Protein AF-A0A7C4WVV9-F1 (afdb_monomer_lite)

pLDDT: mean 89.97, std 10.68, range [39.0, 98.19]

Radius of gyration: 19.04 Å; chains: 1; bounding box: 39×31×71 Å

Secondary structure (DSSP, 8-state):
-PPPPP---PPEEEEEE-HHHHHHHHHS-B-TT--HHHHHHHHTTS-SSSPEEEEEE-TTT----HHHHHHS-SEEEEETTSS-EEE-TTHHHHHHHH-HHHHHTTT-HHHHHHTHHHHHHHHHHT----HHHHHHHHHHHHHTTEEEEEESS---TT--

Structure (mmCIF, N/CA/C/O backbone):
data_AF-A0A7C4WVV9-F1
#
_entry.id   AF-A0A7C4WVV9-F1
#
loop_
_atom_site.group_PDB
_atom_site.id
_atom_site.type_symbol
_atom_site.label_atom_id
_atom_site.label_alt_id
_atom_site.label_comp_id
_atom_site.label_asym_id
_atom_site.label_entity_id
_atom_site.label_seq_id
_atom_site.pdbx_PDB_ins_code
_atom_site.Cartn_x
_atom_site.Cartn_y
_atom_site.Cartn_z
_atom_site.occupancy
_atom_site.B_iso_or_equiv
_atom_site.auth_seq_id
_atom_site.auth_comp_id
_atom_site.auth_asym_id
_atom_site.auth_atom_id
_atom_site.pdbx_PDB_model_num
ATOM 1 N N . MET A 1 1 ? 11.583 7.549 -53.839 1.00 52.47 1 MET A N 1
ATOM 2 C CA . MET A 1 1 ? 11.217 7.422 -52.409 1.00 52.47 1 MET A CA 1
ATOM 3 C C . MET A 1 1 ? 12.459 6.966 -51.659 1.00 52.47 1 MET A C 1
ATOM 5 O O . MET A 1 1 ? 13.017 5.954 -52.054 1.00 52.47 1 MET A O 1
ATOM 9 N N . LYS A 1 2 ? 12.957 7.718 -50.668 1.00 60.25 2 LYS A N 1
ATOM 10 C CA . LYS A 1 2 ? 14.068 7.240 -49.824 1.00 60.25 2 LYS A CA 1
ATOM 11 C C . LYS A 1 2 ? 13.515 6.170 -48.878 1.00 60.25 2 LYS A C 1
ATOM 13 O O . LYS A 1 2 ? 12.487 6.416 -48.250 1.00 60.25 2 LYS A O 1
ATOM 18 N N . SER A 1 3 ? 14.142 4.995 -48.820 1.00 73.19 3 SER A N 1
ATOM 19 C CA . SER A 1 3 ? 13.767 3.953 -47.860 1.00 73.19 3 SER A CA 1
ATOM 20 C C . SER A 1 3 ? 13.941 4.497 -46.444 1.00 73.19 3 SER A C 1
ATOM 22 O O . SER A 1 3 ? 14.977 5.093 -46.143 1.00 73.19 3 SER A O 1
ATOM 24 N N . LYS A 1 4 ? 12.939 4.314 -45.577 1.00 76.31 4 LYS A N 1
ATOM 25 C CA . LYS A 1 4 ? 13.111 4.577 -44.146 1.00 76.31 4 LYS A CA 1
ATOM 26 C C . LYS A 1 4 ? 14.205 3.643 -43.635 1.00 76.31 4 LYS A C 1
ATOM 28 O O . LYS A 1 4 ? 14.066 2.429 -43.733 1.00 76.31 4 LYS A O 1
ATOM 33 N N . GLN A 1 5 ? 15.291 4.220 -43.144 1.00 83.12 5 GLN A N 1
ATOM 34 C CA . GLN A 1 5 ? 16.326 3.477 -42.446 1.00 83.12 5 GLN A CA 1
ATOM 35 C C . GLN A 1 5 ? 15.806 3.211 -41.030 1.00 83.12 5 GLN A C 1
ATOM 37 O O . GLN A 1 5 ? 15.430 4.151 -40.331 1.00 83.12 5 GLN A O 1
ATOM 42 N N . ILE A 1 6 ? 15.703 1.938 -40.654 1.00 86.81 6 ILE A N 1
ATOM 43 C CA . ILE A 1 6 ? 15.355 1.532 -39.290 1.00 86.81 6 ILE A CA 1
ATOM 44 C C . ILE A 1 6 ? 16.651 1.570 -38.480 1.00 86.81 6 ILE A C 1
ATOM 46 O O . ILE A 1 6 ? 17.667 1.036 -38.924 1.00 86.81 6 ILE A O 1
ATOM 50 N N . ILE A 1 7 ? 16.624 2.258 -37.339 1.00 88.06 7 ILE A N 1
ATOM 51 C CA . ILE A 1 7 ? 17.726 2.288 -36.377 1.00 88.06 7 ILE A CA 1
ATOM 52 C C . ILE A 1 7 ? 17.293 1.417 -35.204 1.00 88.06 7 ILE A C 1
ATOM 54 O O . ILE A 1 7 ? 16.277 1.704 -34.575 1.00 88.06 7 ILE A O 1
ATOM 58 N N . GLU A 1 8 ? 18.056 0.365 -34.933 1.00 90.38 8 GLU A N 1
ATOM 59 C CA . GLU A 1 8 ? 17.881 -0.482 -33.757 1.00 90.38 8 GLU A CA 1
ATOM 60 C C . GLU A 1 8 ? 18.845 -0.005 -32.671 1.00 90.38 8 GLU A C 1
ATOM 62 O O . GLU A 1 8 ? 20.052 0.102 -32.896 1.00 90.38 8 GLU A O 1
ATOM 67 N N . LEU A 1 9 ? 18.296 0.328 -31.507 1.00 92.50 9 LEU A N 1
ATOM 68 C CA . LEU A 1 9 ? 19.061 0.657 -30.310 1.00 92.50 9 LEU A CA 1
ATOM 69 C C . LEU A 1 9 ? 18.900 -0.494 -29.309 1.00 92.50 9 LEU A C 1
ATOM 71 O O . LEU A 1 9 ? 17.817 -1.080 -29.249 1.00 92.50 9 LEU A O 1
ATOM 75 N N . PRO A 1 10 ? 19.941 -0.830 -28.529 1.00 94.31 10 PRO A N 1
ATOM 76 C CA . PRO A 1 10 ? 19.795 -1.793 -27.447 1.00 94.31 10 PRO A CA 1
ATOM 77 C C . PRO A 1 10 ? 18.817 -1.265 -26.391 1.00 94.31 10 PRO A C 1
ATOM 79 O O . PRO A 1 10 ? 18.709 -0.053 -26.187 1.00 94.31 10 PRO A O 1
ATOM 82 N N . LEU A 1 11 ? 18.142 -2.184 -25.700 1.00 96.69 11 LEU A N 1
ATOM 83 C CA . LEU A 1 11 ? 17.334 -1.839 -24.535 1.00 96.69 11 LEU A CA 1
ATOM 84 C C . LEU A 1 11 ? 18.220 -1.278 -23.414 1.00 96.69 11 LEU A C 1
ATOM 86 O O . LEU A 1 11 ? 19.386 -1.653 -23.267 1.00 96.69 11 LEU A O 1
ATOM 90 N N . LEU A 1 12 ? 17.646 -0.380 -22.620 1.00 97.81 12 LEU A N 1
ATOM 91 C CA . LEU A 1 12 ? 18.283 0.209 -21.452 1.00 97.81 12 LEU A CA 1
ATOM 92 C C . LEU A 1 12 ? 18.360 -0.800 -20.302 1.00 97.81 12 LEU A C 1
ATOM 94 O O . LEU A 1 12 ? 17.535 -1.710 -20.187 1.00 97.81 12 LEU A O 1
ATOM 98 N N . HIS A 1 13 ? 19.342 -0.586 -19.431 1.00 96.88 13 HIS A N 1
ATOM 99 C CA . HIS A 1 13 ? 19.432 -1.230 -18.128 1.00 96.88 13 HIS A CA 1
ATOM 100 C C . HIS A 1 13 ? 19.231 -0.171 -17.040 1.00 96.88 13 HIS A C 1
ATOM 102 O O . HIS A 1 13 ? 19.984 0.808 -16.983 1.00 96.88 13 HIS A O 1
ATOM 108 N N . ASP A 1 14 ? 18.212 -0.353 -16.205 1.00 95.69 14 ASP A N 1
ATOM 109 C CA . ASP A 1 14 ? 17.957 0.502 -15.049 1.00 95.69 14 ASP A CA 1
ATOM 110 C C . ASP A 1 14 ? 18.807 0.030 -13.858 1.00 95.69 14 ASP A C 1
ATOM 112 O O . ASP A 1 14 ? 18.579 -1.036 -13.298 1.00 95.69 14 ASP A O 1
ATOM 116 N N . ASN A 1 15 ? 19.814 0.823 -13.486 1.00 95.31 15 ASN A N 1
ATOM 117 C CA . ASN A 1 15 ? 20.763 0.473 -12.420 1.00 95.31 15 ASN A CA 1
ATOM 118 C C . ASN A 1 15 ? 20.231 0.839 -11.021 1.00 95.31 15 ASN A C 1
ATOM 120 O O . ASN A 1 15 ? 20.935 0.665 -10.026 1.00 95.31 15 ASN A O 1
ATOM 124 N N . HIS A 1 16 ? 19.051 1.458 -10.922 1.00 93.88 16 HIS A N 1
ATOM 125 C CA . HIS A 1 16 ? 18.525 1.921 -9.645 1.00 93.88 16 HIS A CA 1
ATOM 126 C C . HIS A 1 16 ? 17.001 1.920 -9.650 1.00 93.88 16 HIS A C 1
ATOM 128 O O . HIS A 1 16 ? 16.357 2.965 -9.754 1.00 93.88 16 HIS A O 1
ATOM 134 N N . SER A 1 17 ? 16.436 0.730 -9.475 1.00 90.69 17 SER A N 1
ATOM 135 C CA . SER A 1 17 ? 15.002 0.556 -9.311 1.00 90.69 17 SER A CA 1
ATOM 136 C C . SER A 1 17 ? 14.667 -0.134 -7.999 1.00 90.69 17 SER A C 1
ATOM 138 O O . SER A 1 17 ? 15.530 -0.642 -7.282 1.00 90.69 17 SER A O 1
ATOM 140 N N . HIS A 1 18 ? 13.377 -0.158 -7.700 1.00 89.00 18 HIS A N 1
ATOM 141 C CA . HIS A 1 18 ? 12.794 -0.893 -6.585 1.00 89.00 18 HIS A CA 1
ATOM 142 C C . HIS A 1 18 ? 11.735 -1.841 -7.145 1.00 89.00 18 HIS A C 1
ATOM 144 O O . HIS A 1 18 ? 10.542 -1.704 -6.870 1.00 89.00 18 HIS A O 1
ATOM 150 N N . ALA A 1 19 ? 12.165 -2.748 -8.026 1.00 89.62 19 ALA A N 1
ATOM 151 C CA . ALA A 1 19 ? 11.277 -3.564 -8.847 1.00 89.62 19 ALA A CA 1
ATOM 152 C C . ALA A 1 19 ? 10.286 -4.382 -8.002 1.00 89.62 19 ALA A C 1
ATOM 154 O O . ALA A 1 19 ? 9.087 -4.372 -8.288 1.00 89.62 19 ALA A O 1
ATOM 155 N N . SER A 1 20 ? 10.741 -5.035 -6.927 1.00 86.62 20 SER A N 1
ATOM 156 C CA . SER A 1 20 ? 9.853 -5.777 -6.020 1.00 86.62 20 SER A CA 1
ATOM 157 C C . SER A 1 20 ? 8.840 -4.876 -5.316 1.00 86.62 20 SER A C 1
ATOM 159 O O . SER A 1 20 ? 7.648 -5.184 -5.333 1.00 86.62 20 SER A O 1
ATOM 161 N N . LEU A 1 21 ? 9.270 -3.732 -4.780 1.00 86.62 21 LEU A N 1
ATOM 162 C CA . LEU A 1 21 ? 8.375 -2.751 -4.165 1.00 86.62 21 LEU A CA 1
ATOM 163 C C . LEU A 1 21 ? 7.318 -2.251 -5.157 1.00 86.62 21 LEU A C 1
ATOM 165 O O . LEU A 1 21 ? 6.131 -2.237 -4.840 1.00 86.62 21 LEU A O 1
ATOM 169 N N . TYR A 1 22 ? 7.722 -1.862 -6.367 1.00 89.06 22 TYR A N 1
ATOM 170 C CA . TYR A 1 22 ? 6.790 -1.398 -7.395 1.00 89.06 22 TYR A CA 1
ATOM 171 C C . TYR A 1 22 ? 5.821 -2.489 -7.828 1.00 89.06 22 TYR A C 1
ATOM 173 O O . TYR A 1 22 ? 4.640 -2.201 -8.017 1.00 89.06 22 TYR A O 1
ATOM 181 N N . THR A 1 23 ? 6.282 -3.736 -7.905 1.00 90.06 23 THR A N 1
ATOM 182 C CA . THR A 1 23 ? 5.409 -4.876 -8.189 1.00 90.06 23 THR A CA 1
ATOM 183 C C . THR A 1 23 ? 4.346 -5.017 -7.100 1.00 90.06 23 THR A C 1
ATOM 185 O O . THR A 1 23 ? 3.155 -5.030 -7.411 1.00 90.06 23 THR A O 1
ATOM 188 N N . ILE A 1 24 ? 4.754 -5.025 -5.827 1.00 89.31 24 ILE A N 1
ATOM 189 C CA . ILE A 1 24 ? 3.850 -5.113 -4.673 1.00 89.31 24 ILE A CA 1
ATOM 190 C C . ILE A 1 24 ? 2.861 -3.939 -4.647 1.00 89.31 24 ILE A C 1
ATOM 192 O O . ILE A 1 24 ? 1.663 -4.143 -4.496 1.00 89.31 24 ILE A O 1
ATOM 196 N N . LEU A 1 25 ? 3.319 -2.702 -4.841 1.00 90.12 25 LEU A N 1
ATOM 197 C CA . LEU A 1 25 ? 2.430 -1.536 -4.867 1.00 90.12 25 LEU 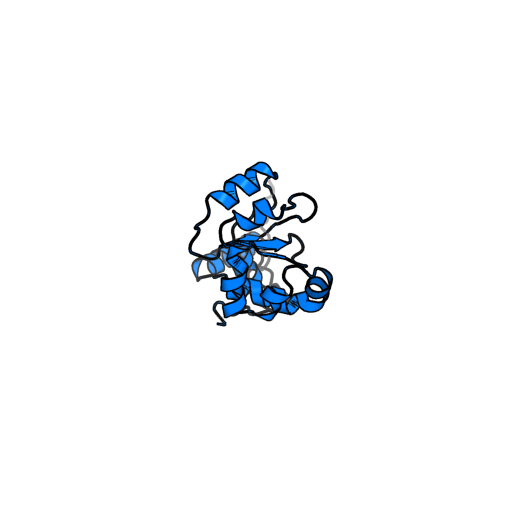A CA 1
ATOM 198 C C . LEU A 1 25 ? 1.452 -1.588 -6.049 1.00 90.12 25 LEU A C 1
ATOM 200 O O . LEU A 1 25 ? 0.298 -1.179 -5.920 1.00 90.12 25 LEU A O 1
ATOM 204 N N . SER A 1 26 ? 1.885 -2.089 -7.206 1.00 89.75 26 SER A N 1
ATOM 205 C CA . SER A 1 26 ? 1.032 -2.189 -8.393 1.00 89.75 26 SER A CA 1
ATOM 206 C C . SER A 1 26 ? -0.072 -3.241 -8.264 1.00 89.75 26 SER A C 1
ATOM 208 O O . SER A 1 26 ? -1.117 -3.072 -8.891 1.00 89.75 26 SER A O 1
ATOM 210 N N . SER A 1 27 ? 0.120 -4.273 -7.431 1.00 89.31 27 SER A N 1
ATOM 211 C CA . SER A 1 27 ? -0.894 -5.305 -7.183 1.00 89.31 27 SER A CA 1
ATOM 212 C C . SER A 1 27 ? -1.998 -4.847 -6.223 1.00 89.31 27 SER A C 1
ATOM 214 O O . SER A 1 27 ? -3.070 -5.452 -6.181 1.00 89.31 27 SER A O 1
ATOM 216 N N . MET A 1 28 ? -1.778 -3.756 -5.482 1.00 92.31 28 MET A N 1
ATOM 217 C CA . MET A 1 28 ? -2.763 -3.206 -4.551 1.00 92.31 28 MET A CA 1
ATOM 218 C C . MET A 1 28 ? -3.867 -2.420 -5.271 1.00 92.31 28 MET A C 1
ATOM 220 O O . MET A 1 28 ? -3.586 -1.684 -6.226 1.00 92.31 28 MET A O 1
ATOM 224 N N . PRO A 1 29 ? -5.110 -2.454 -4.754 1.00 95.00 29 PRO A N 1
ATOM 225 C CA . PRO A 1 29 ? -6.141 -1.511 -5.159 1.00 95.00 29 PRO A CA 1
ATOM 226 C C . PRO A 1 29 ? -5.685 -0.053 -4.997 1.00 95.00 29 PRO A C 1
ATOM 228 O O . PRO A 1 29 ? -5.035 0.306 -4.012 1.00 95.00 29 PRO A O 1
ATOM 231 N N . ASP A 1 30 ? -6.059 0.797 -5.954 1.00 96.25 30 ASP A N 1
ATOM 232 C CA . ASP A 1 30 ? -5.677 2.210 -6.006 1.00 96.25 30 ASP A CA 1
ATOM 233 C C . ASP A 1 30 ? -6.905 3.120 -5.992 1.00 96.25 30 ASP A C 1
ATOM 235 O O . ASP A 1 30 ? -7.725 3.096 -6.913 1.00 96.25 30 ASP A O 1
ATOM 239 N N . ILE A 1 31 ? -7.006 3.959 -4.961 1.00 97.50 31 ILE A N 1
ATOM 240 C CA . ILE A 1 31 ? -8.099 4.926 -4.803 1.00 97.50 31 ILE A CA 1
ATOM 241 C C . ILE A 1 31 ? -7.696 6.359 -5.181 1.00 97.50 31 ILE A C 1
ATOM 243 O O . ILE A 1 31 ? -8.489 7.280 -4.998 1.00 97.50 31 ILE A O 1
ATOM 247 N N . SER A 1 32 ? -6.496 6.578 -5.735 1.00 96.25 32 SER A N 1
ATOM 248 C CA . SER A 1 32 ? -5.944 7.918 -6.012 1.00 96.25 32 SER A CA 1
ATOM 249 C C . SER A 1 32 ? -6.760 8.769 -6.989 1.00 96.25 32 SER A C 1
ATOM 251 O O . SER A 1 32 ? -6.629 9.993 -6.977 1.00 96.25 32 SER A O 1
ATOM 253 N N . ASN A 1 33 ? -7.596 8.132 -7.815 1.00 95.44 33 ASN A N 1
ATOM 254 C CA . ASN A 1 33 ? -8.458 8.783 -8.805 1.00 95.44 33 ASN A CA 1
ATOM 255 C C . ASN A 1 33 ? -9.944 8.811 -8.399 1.00 95.44 33 ASN A C 1
ATOM 257 O O . ASN A 1 33 ? -10.788 9.261 -9.178 1.00 95.44 33 ASN A O 1
ATOM 261 N N . LEU A 1 34 ? -10.285 8.314 -7.207 1.00 96.44 34 LEU A N 1
ATOM 262 C CA . LEU A 1 34 ? -11.657 8.274 -6.713 1.00 96.44 34 LEU A CA 1
ATOM 263 C C . LEU A 1 34 ? -11.985 9.535 -5.908 1.00 96.44 34 LEU A C 1
ATOM 265 O O . LEU A 1 34 ? -11.178 10.045 -5.135 1.00 96.44 34 LEU A O 1
ATOM 269 N N . LYS A 1 35 ? -13.215 10.036 -6.058 1.00 95.31 35 LYS A N 1
ATOM 270 C CA . LYS A 1 35 ? -13.746 11.082 -5.173 1.00 95.31 35 LYS A CA 1
ATOM 271 C C . LYS A 1 35 ? -14.170 10.472 -3.842 1.00 95.31 35 LYS A C 1
ATOM 273 O O . LYS A 1 35 ? -14.544 9.305 -3.801 1.00 95.31 35 LYS A O 1
ATOM 278 N N . ARG A 1 36 ? -14.260 11.296 -2.789 1.00 95.25 36 ARG A N 1
ATOM 279 C CA . ARG A 1 36 ? -14.648 10.873 -1.427 1.00 95.25 36 ARG A CA 1
ATOM 280 C C . ARG A 1 36 ? -15.754 9.812 -1.393 1.00 95.25 36 ARG A C 1
ATOM 282 O O . ARG A 1 36 ? -15.538 8.754 -0.820 1.00 95.25 36 ARG A O 1
ATOM 289 N N . GLN A 1 37 ? -16.916 10.083 -1.994 1.00 95.56 37 GLN A N 1
ATOM 290 C CA . GLN A 1 37 ? -18.043 9.144 -1.942 1.00 95.56 37 GLN A CA 1
ATOM 291 C C . GLN A 1 37 ? -17.702 7.799 -2.595 1.00 95.56 37 GLN A C 1
ATOM 293 O O . GLN A 1 37 ? -17.990 6.760 -2.023 1.00 95.56 37 GLN A O 1
ATOM 298 N N . GLN A 1 38 ? -17.016 7.820 -3.740 1.00 97.31 38 GLN A N 1
ATOM 299 C CA . GLN A 1 38 ? -16.578 6.606 -4.430 1.00 97.31 38 GLN A CA 1
ATOM 300 C C . GLN A 1 38 ? -15.554 5.829 -3.598 1.00 97.31 38 GLN A C 1
ATOM 302 O O . GLN A 1 38 ? -15.597 4.605 -3.593 1.00 97.31 38 GLN A O 1
ATOM 307 N N . CYS A 1 39 ? -14.668 6.520 -2.869 1.00 97.31 39 CYS A N 1
ATOM 308 C CA . CYS A 1 39 ? -13.761 5.873 -1.924 1.00 97.31 39 CYS A CA 1
ATOM 309 C C . CYS A 1 39 ? -14.542 5.174 -0.813 1.00 97.31 39 CYS A C 1
ATOM 311 O O . CYS A 1 39 ? -14.287 4.010 -0.547 1.00 97.31 39 CYS A O 1
ATOM 313 N N . ILE A 1 40 ? -15.495 5.857 -0.173 1.00 96.69 40 ILE A N 1
ATOM 314 C CA . ILE A 1 40 ? -16.295 5.257 0.903 1.00 96.69 40 ILE A CA 1
ATOM 315 C C . ILE A 1 40 ? -17.090 4.055 0.385 1.00 96.69 40 ILE A C 1
ATOM 317 O O . ILE A 1 40 ? -17.045 2.996 1.004 1.00 96.69 40 ILE A O 1
ATOM 321 N N . ASP A 1 41 ? -17.754 4.186 -0.765 1.00 97.38 41 ASP A N 1
ATOM 322 C CA . ASP A 1 41 ? -18.524 3.097 -1.372 1.00 97.38 41 ASP A CA 1
ATOM 323 C C . ASP A 1 41 ? -17.630 1.892 -1.701 1.00 97.38 41 ASP A C 1
ATOM 325 O O . ASP A 1 41 ? -18.008 0.757 -1.422 1.00 97.38 41 ASP A O 1
ATOM 329 N N . PHE A 1 42 ? -16.432 2.136 -2.247 1.00 98.00 42 PHE A N 1
ATOM 330 C CA . PHE A 1 42 ? -15.432 1.099 -2.509 1.00 98.00 42 PHE A CA 1
ATOM 331 C C . PHE A 1 42 ? -14.980 0.416 -1.215 1.00 98.00 42 PHE A C 1
ATOM 333 O O . PHE A 1 42 ? -15.021 -0.807 -1.117 1.00 98.00 42 PHE A O 1
ATOM 340 N N . LEU A 1 43 ? -14.594 1.199 -0.203 1.00 97.94 43 LEU A N 1
ATOM 341 C CA . LEU A 1 43 ? -14.094 0.673 1.065 1.00 97.94 43 LEU A CA 1
ATOM 342 C C . LEU A 1 43 ? -15.146 -0.176 1.781 1.00 97.94 43 LEU A C 1
ATOM 344 O O . LEU A 1 43 ? -14.806 -1.208 2.340 1.00 97.94 43 LEU A O 1
ATOM 348 N N . MET A 1 44 ? -16.420 0.213 1.741 1.00 97.25 44 MET A N 1
ATOM 349 C CA . MET A 1 44 ? -17.508 -0.526 2.391 1.00 97.25 44 MET A CA 1
ATOM 350 C C . MET A 1 44 ? -17.871 -1.849 1.698 1.00 97.25 44 MET A C 1
ATOM 352 O O . MET A 1 44 ? -18.622 -2.636 2.269 1.00 97.25 44 MET A O 1
ATOM 356 N N . GLN A 1 45 ? -17.375 -2.097 0.483 1.00 97.44 45 GLN A N 1
ATOM 357 C CA . GLN A 1 45 ? -17.575 -3.359 -0.240 1.00 97.44 45 GLN A CA 1
ATOM 358 C C . GLN A 1 45 ? -16.471 -4.386 0.029 1.00 97.44 45 GLN A C 1
ATOM 360 O O . GLN A 1 45 ? -16.568 -5.520 -0.442 1.00 97.44 45 GLN A O 1
ATOM 365 N N . LEU A 1 46 ? -15.421 -3.996 0.753 1.00 97.62 46 LEU A N 1
ATOM 366 C CA . LEU A 1 46 ? -14.298 -4.873 1.046 1.00 97.62 46 LEU A CA 1
ATOM 367 C C . LEU A 1 46 ? -14.671 -5.953 2.072 1.00 97.62 46 LEU A C 1
ATOM 369 O O . LEU A 1 46 ? -15.600 -5.764 2.866 1.00 97.62 46 LEU A O 1
ATOM 373 N N . PRO A 1 47 ? -13.933 -7.076 2.085 1.00 95.94 47 PRO A N 1
ATOM 374 C CA . PRO A 1 47 ? -14.081 -8.109 3.101 1.00 95.94 47 PRO A CA 1
ATOM 375 C C . PRO A 1 47 ? -13.962 -7.545 4.521 1.00 95.94 47 PRO A C 1
ATOM 377 O O . PRO A 1 47 ? -13.175 -6.641 4.794 1.00 95.94 47 PRO A O 1
ATOM 380 N N . HIS A 1 48 ? -14.758 -8.083 5.443 1.00 94.69 48 HIS A N 1
ATOM 381 C CA . HIS A 1 48 ? -14.792 -7.626 6.838 1.00 94.69 48 HIS A CA 1
ATOM 382 C C . HIS A 1 48 ? -13.951 -8.490 7.787 1.00 94.69 48 HIS A C 1
ATOM 384 O O . HIS A 1 48 ? -13.806 -8.137 8.958 1.00 94.69 48 HIS A O 1
ATOM 390 N N . ASP A 1 49 ? -13.436 -9.611 7.295 1.00 93.38 49 ASP A N 1
ATOM 391 C CA . ASP A 1 49 ? -12.724 -10.656 8.027 1.00 93.38 49 ASP A CA 1
ATOM 392 C C . ASP A 1 49 ? -11.223 -10.721 7.710 1.00 93.38 49 ASP A C 1
ATOM 394 O O . ASP A 1 49 ? -10.480 -11.367 8.447 1.00 93.38 49 ASP A O 1
ATOM 398 N N . GLU A 1 50 ? -10.756 -10.002 6.688 1.00 92.50 50 GLU A N 1
ATOM 399 C CA . GLU A 1 50 ? -9.342 -9.906 6.322 1.00 92.50 50 GLU A CA 1
ATOM 400 C C . GLU A 1 50 ? -8.886 -8.454 6.136 1.00 92.50 50 GLU A C 1
ATOM 402 O O . GLU A 1 50 ? -9.681 -7.554 5.857 1.00 92.50 50 GLU A O 1
ATOM 407 N N . LEU A 1 51 ? -7.584 -8.219 6.323 1.00 95.00 51 LEU A N 1
ATOM 408 C CA . LEU A 1 51 ? -6.973 -6.915 6.089 1.00 95.00 51 LEU A CA 1
ATOM 409 C C . LEU A 1 51 ? -6.825 -6.669 4.588 1.00 95.00 51 LEU A C 1
ATOM 411 O O . LEU A 1 51 ? -6.157 -7.431 3.898 1.00 95.00 51 LEU A O 1
ATOM 415 N N . THR A 1 52 ? -7.367 -5.552 4.105 1.00 95.44 52 THR A N 1
ATOM 416 C CA . THR A 1 52 ? -7.093 -5.063 2.748 1.00 95.44 52 THR A CA 1
ATOM 417 C C . THR A 1 52 ? -6.109 -3.893 2.789 1.00 95.44 52 THR A C 1
ATOM 419 O O . THR A 1 52 ? -6.358 -2.880 3.450 1.00 95.44 52 THR A O 1
ATOM 422 N N . VAL A 1 53 ? -5.003 -4.012 2.050 1.00 94.75 53 VAL A N 1
ATOM 423 C CA . VAL A 1 53 ? -4.012 -2.942 1.852 1.00 94.75 53 VAL A CA 1
ATOM 424 C C . VAL A 1 53 ? -4.325 -2.195 0.559 1.00 94.75 53 VAL A C 1
ATOM 426 O O . VAL A 1 53 ? -4.521 -2.809 -0.486 1.00 94.75 53 VAL A O 1
ATOM 429 N N . ILE A 1 54 ? -4.412 -0.867 0.625 1.00 96.12 54 ILE A N 1
ATOM 430 C CA . ILE A 1 54 ? -4.881 -0.019 -0.480 1.00 96.12 54 ILE A CA 1
ATOM 431 C C . ILE A 1 54 ? -3.950 1.175 -0.614 1.00 96.12 54 ILE A C 1
ATOM 433 O O . ILE A 1 54 ? -3.608 1.803 0.386 1.00 96.12 54 ILE A O 1
ATOM 437 N N . ARG A 1 55 ? -3.589 1.549 -1.842 1.00 96.00 55 ARG A N 1
ATOM 438 C CA . ARG A 1 55 ? -2.749 2.724 -2.105 1.00 96.00 55 ARG A CA 1
ATOM 439 C C . ARG A 1 55 ? -3.526 3.922 -2.628 1.00 96.00 55 ARG A C 1
ATOM 441 O O . ARG A 1 55 ? -4.663 3.821 -3.086 1.00 96.00 55 ARG A O 1
ATOM 448 N N . GLY A 1 56 ? -2.866 5.076 -2.585 1.00 96.12 56 GLY A N 1
ATOM 449 C CA . GLY A 1 56 ? -3.356 6.299 -3.213 1.00 96.12 56 GLY A CA 1
ATOM 450 C C . GLY A 1 56 ? -4.230 7.171 -2.314 1.00 96.12 56 GLY A C 1
ATOM 451 O O . GLY A 1 56 ? -4.903 8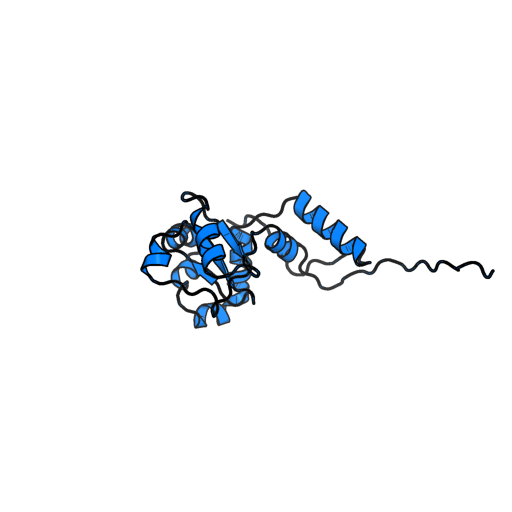.070 -2.815 1.00 96.12 56 GLY A O 1
ATOM 452 N N . TRP A 1 57 ? -4.225 6.948 -0.998 1.00 97.00 57 TRP A N 1
ATOM 453 C CA . TRP A 1 57 ? -4.997 7.767 -0.069 1.00 97.00 57 TRP A CA 1
ATOM 454 C C . TRP A 1 57 ? -4.434 9.187 0.044 1.00 97.00 57 TRP A C 1
ATOM 456 O O . TRP A 1 57 ? -3.254 9.397 0.316 1.00 97.00 57 TRP A O 1
ATOM 466 N N . ARG A 1 58 ? -5.296 10.188 -0.134 1.00 95.12 58 ARG A N 1
ATOM 467 C CA . ARG A 1 58 ? -4.940 11.606 -0.021 1.00 95.12 58 ARG A CA 1
ATOM 468 C C . ARG A 1 58 ? -5.535 12.184 1.256 1.00 95.12 58 ARG A C 1
ATOM 470 O O . ARG A 1 58 ? -6.745 12.392 1.336 1.00 95.12 58 ARG A O 1
ATOM 477 N N . THR A 1 59 ? -4.682 12.478 2.233 1.00 91.38 59 THR A N 1
ATOM 478 C CA . THR A 1 59 ? -5.068 12.961 3.574 1.00 91.38 59 THR A CA 1
ATOM 479 C C . THR A 1 59 ? -5.936 14.220 3.558 1.00 91.38 59 THR A C 1
ATOM 481 O O . THR A 1 59 ? -6.785 14.386 4.429 1.00 91.38 59 THR A O 1
ATOM 484 N N . THR A 1 60 ? -5.761 15.100 2.571 1.00 89.31 60 THR A N 1
ATOM 485 C CA . THR A 1 60 ? -6.532 16.347 2.435 1.00 89.31 60 THR A CA 1
ATOM 486 C C . THR A 1 60 ? -7.885 16.169 1.746 1.00 89.31 60 THR A C 1
ATOM 488 O O . THR A 1 60 ? -8.778 16.990 1.947 1.00 89.31 60 THR A O 1
ATOM 491 N N . GLU A 1 61 ? -8.057 15.118 0.941 1.00 91.12 61 GLU A N 1
ATOM 492 C CA . GLU A 1 61 ? -9.265 14.888 0.133 1.00 91.12 61 GLU A CA 1
ATOM 493 C C . GLU A 1 61 ? -10.196 13.837 0.767 1.00 91.12 61 GLU A C 1
ATOM 495 O O . GLU A 1 61 ? -11.418 13.898 0.603 1.00 91.12 61 GLU A O 1
ATOM 500 N N . LEU A 1 62 ? -9.635 12.894 1.532 1.00 94.50 62 LEU A N 1
ATOM 501 C CA . LEU A 1 62 ? -10.363 11.830 2.217 1.00 94.50 62 LEU A CA 1
ATOM 502 C C . LEU A 1 62 ? -9.981 11.787 3.700 1.00 94.50 62 LEU A C 1
ATOM 504 O O . LEU A 1 62 ? -9.034 11.117 4.103 1.00 94.50 62 LEU A O 1
ATOM 508 N N . THR A 1 63 ? -10.750 12.497 4.519 1.00 94.25 63 THR A N 1
ATOM 509 C CA . THR A 1 63 ? -10.676 12.431 5.985 1.00 94.25 63 THR A CA 1
ATOM 510 C C . THR A 1 63 ? -11.741 11.491 6.544 1.00 94.25 63 THR A C 1
ATOM 512 O O . THR A 1 63 ? -12.830 11.379 5.978 1.00 94.25 63 THR A O 1
ATOM 515 N N . PHE A 1 64 ? -11.462 10.846 7.672 1.00 95.25 64 PHE A N 1
ATOM 516 C CA . PHE A 1 64 ? -12.411 9.955 8.336 1.00 95.25 64 PHE A CA 1
ATOM 517 C C . PHE A 1 64 ? -12.768 10.503 9.712 1.00 95.25 64 PHE A C 1
ATOM 519 O O . PHE A 1 64 ? -11.897 10.850 10.508 1.00 95.25 64 PHE A O 1
ATOM 526 N N . THR A 1 65 ? -14.060 10.577 9.998 1.00 95.69 65 THR A N 1
ATOM 527 C CA . THR A 1 65 ? -14.560 10.752 11.362 1.00 95.69 65 THR A CA 1
ATOM 528 C C . THR A 1 65 ? -14.319 9.479 12.176 1.00 95.69 65 THR A C 1
ATOM 530 O O . THR A 1 65 ? -14.171 8.393 11.616 1.00 95.69 65 THR A O 1
ATOM 533 N N . SER A 1 66 ? -14.349 9.575 13.508 1.00 95.56 66 SER A N 1
ATOM 534 C CA . SER A 1 66 ? -14.260 8.390 14.377 1.00 95.56 66 SER A CA 1
ATOM 535 C C . SER A 1 66 ? -15.367 7.371 14.081 1.00 95.56 66 SER A C 1
ATOM 537 O O . SER A 1 66 ? -15.123 6.169 14.091 1.00 95.56 66 SER A O 1
ATOM 539 N N . GLN A 1 67 ? -16.578 7.842 13.759 1.00 96.62 67 GLN A N 1
ATOM 540 C CA . GLN A 1 67 ? -17.682 6.964 13.377 1.00 96.62 67 GLN A CA 1
ATOM 541 C C . GLN A 1 67 ? -17.374 6.212 12.078 1.00 96.62 67 GLN A C 1
ATOM 543 O O . GLN A 1 67 ? -17.510 4.991 12.053 1.00 96.62 67 GLN A O 1
ATOM 548 N N . GLU A 1 68 ? -16.926 6.910 11.028 1.00 96.62 68 GLU A N 1
ATOM 549 C CA . GLU A 1 68 ? -16.523 6.275 9.765 1.00 96.62 68 GLU A CA 1
ATOM 550 C C . GLU A 1 68 ? -15.401 5.257 10.005 1.00 96.62 68 GLU A C 1
ATOM 552 O O . GLU A 1 68 ? -15.524 4.110 9.587 1.00 96.62 68 GLU A O 1
ATOM 557 N N . ARG A 1 69 ? -14.362 5.627 10.763 1.00 96.62 69 ARG A N 1
ATOM 558 C CA . ARG A 1 69 ? -13.244 4.732 11.101 1.00 96.62 69 ARG A CA 1
ATOM 559 C C . ARG A 1 69 ? -13.702 3.425 11.762 1.00 96.62 69 ARG A C 1
ATOM 561 O O . ARG A 1 69 ? -13.181 2.367 11.411 1.00 96.62 69 ARG A O 1
ATOM 568 N N . SER A 1 70 ? -14.689 3.493 12.657 1.00 97.06 70 SER A N 1
ATOM 569 C CA . SER A 1 70 ? -15.203 2.324 13.386 1.00 97.06 70 SER A CA 1
ATOM 570 C C . SER A 1 70 ? -16.034 1.358 12.533 1.00 97.06 70 SER A C 1
ATOM 572 O O . SER A 1 70 ? -16.056 0.150 12.791 1.00 97.06 70 SER A O 1
ATOM 574 N N . ILE A 1 71 ? -16.734 1.867 11.511 1.00 97.00 71 ILE A N 1
ATOM 575 C CA . ILE A 1 71 ? -17.626 1.040 10.685 1.00 97.00 71 ILE A CA 1
ATOM 576 C C . ILE A 1 71 ? -16.905 0.393 9.506 1.00 97.00 71 ILE A C 1
ATOM 578 O O . ILE A 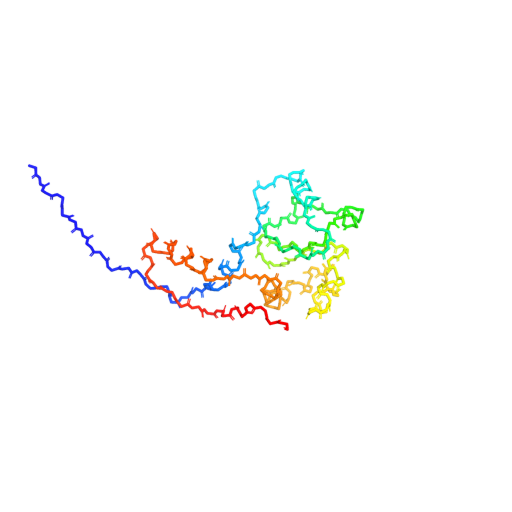1 71 ? -17.358 -0.658 9.044 1.00 97.00 71 ILE A O 1
ATOM 582 N N . LEU A 1 72 ? -15.780 0.969 9.068 1.00 98.19 72 LEU A N 1
ATOM 583 C CA . LEU A 1 72 ? -14.981 0.439 7.968 1.00 98.19 72 LEU A CA 1
ATOM 584 C C . LEU A 1 72 ? -14.600 -1.041 8.199 1.00 98.19 72 LEU A C 1
ATOM 586 O O . LEU A 1 72 ? -14.469 -1.491 9.347 1.00 98.19 72 LEU A O 1
ATOM 590 N N . PRO A 1 73 ? -14.460 -1.833 7.124 1.00 98.12 73 PRO A N 1
ATOM 591 C CA . PRO A 1 73 ? -13.757 -3.112 7.184 1.00 98.12 73 PRO A CA 1
ATOM 592 C C . PRO A 1 73 ? -12.282 -2.915 7.576 1.00 98.12 73 PRO A C 1
ATOM 594 O O . PRO A 1 73 ? -11.809 -1.775 7.591 1.00 98.12 73 PRO A O 1
ATOM 597 N N . PRO A 1 74 ? -11.548 -3.993 7.912 1.00 97.81 74 PRO A N 1
ATOM 598 C CA . PRO A 1 74 ? -10.129 -3.908 8.226 1.00 97.81 74 PRO A CA 1
ATOM 599 C C . PRO A 1 74 ? -9.326 -3.414 7.010 1.00 97.81 74 PRO A C 1
ATOM 601 O O . PRO A 1 74 ? -8.992 -4.170 6.104 1.00 97.81 74 PRO A O 1
ATOM 604 N N . VAL A 1 75 ? -9.016 -2.119 6.985 1.00 97.19 75 VAL A N 1
ATOM 605 C CA . VAL A 1 75 ? -8.232 -1.483 5.918 1.00 97.19 75 VAL A CA 1
ATOM 606 C C . VAL A 1 75 ? -6.975 -0.794 6.439 1.00 97.19 75 VAL A C 1
ATOM 608 O O . VAL A 1 75 ? -7.014 -0.125 7.480 1.00 97.19 75 VAL A O 1
ATOM 611 N N . LEU A 1 76 ? -5.893 -0.929 5.666 1.00 96.06 76 LEU A N 1
ATOM 612 C CA . LEU A 1 76 ? -4.678 -0.119 5.734 1.00 96.06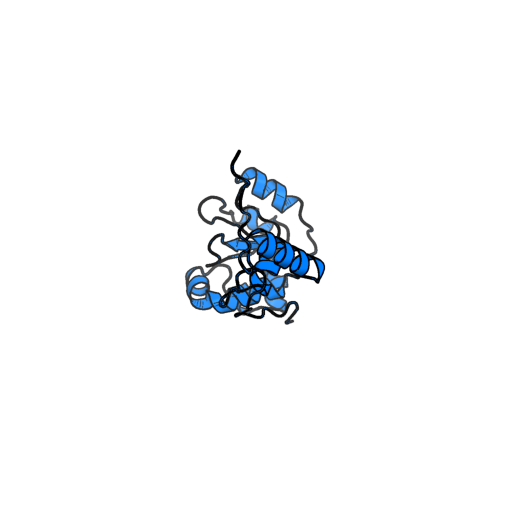 76 LEU A CA 1
ATOM 613 C C . LEU A 1 76 ? -4.599 0.716 4.455 1.00 96.06 76 LEU A C 1
ATOM 615 O O . LEU A 1 76 ? -4.438 0.179 3.360 1.00 96.06 76 LEU A O 1
ATOM 619 N N . LEU A 1 77 ? -4.722 2.035 4.594 1.00 96.56 77 LEU A N 1
ATOM 620 C CA . LEU A 1 77 ? -4.614 2.962 3.472 1.00 96.56 77 LEU A CA 1
ATOM 621 C C . LEU A 1 77 ? -3.226 3.595 3.450 1.00 96.56 77 LEU A C 1
ATOM 623 O O . LEU A 1 77 ? -2.870 4.338 4.360 1.00 96.56 77 LEU A O 1
ATOM 627 N N . ILE A 1 78 ? -2.466 3.334 2.395 1.00 95.50 78 ILE A N 1
ATOM 628 C CA . ILE A 1 78 ? -1.161 3.933 2.137 1.00 95.50 78 ILE A CA 1
ATOM 629 C C . ILE A 1 78 ? -1.371 5.331 1.562 1.00 95.50 78 ILE A C 1
ATOM 631 O O . ILE A 1 78 ? -2.086 5.510 0.564 1.00 95.50 78 ILE A O 1
ATOM 635 N N . ASN A 1 79 ? -0.735 6.327 2.180 1.00 95.19 79 ASN A N 1
ATOM 636 C CA . ASN A 1 79 ? -0.765 7.692 1.682 1.00 95.19 79 ASN A CA 1
ATOM 637 C C . ASN A 1 79 ? -0.191 7.764 0.258 1.00 95.19 79 ASN A C 1
ATOM 639 O O . ASN A 1 79 ? 0.759 7.069 -0.080 1.00 95.19 79 ASN A O 1
ATOM 643 N N . TYR A 1 80 ? -0.742 8.638 -0.577 1.00 93.69 80 TYR A N 1
ATOM 644 C CA . TYR A 1 80 ? -0.313 8.839 -1.958 1.00 93.69 80 TYR A CA 1
ATOM 645 C C . TYR A 1 80 ? 1.183 9.179 -2.098 1.00 93.69 80 TYR A C 1
ATOM 647 O O . TYR A 1 80 ? 1.801 8.759 -3.071 1.00 93.69 80 TYR A O 1
ATOM 655 N N . SER A 1 81 ? 1.774 9.912 -1.147 1.00 91.81 81 SER A N 1
ATOM 656 C CA . SER A 1 81 ? 3.218 10.186 -1.134 1.00 91.81 81 SER A CA 1
ATOM 657 C C . SER A 1 81 ? 4.043 9.082 -0.470 1.00 91.81 81 SER A C 1
ATOM 659 O O . SER A 1 81 ? 5.263 9.162 -0.490 1.00 91.81 81 SER A O 1
ATOM 661 N N . LEU A 1 82 ? 3.398 8.059 0.098 1.00 90.81 82 LEU A N 1
ATOM 662 C CA . LEU A 1 82 ? 3.981 6.986 0.910 1.00 90.81 82 LEU A CA 1
ATOM 663 C C . LEU A 1 82 ? 4.489 7.422 2.303 1.00 90.81 82 LEU A C 1
ATOM 665 O O . LEU A 1 82 ? 4.910 6.581 3.083 1.00 90.81 82 LEU A O 1
ATOM 669 N N . HIS A 1 83 ? 4.380 8.699 2.681 1.00 90.38 83 HIS A N 1
ATOM 670 C CA . HIS A 1 83 ? 4.877 9.222 3.971 1.00 90.38 83 HIS A CA 1
ATOM 671 C C . HIS A 1 83 ? 3.940 8.975 5.173 1.00 90.38 83 HIS A C 1
ATOM 673 O O . HIS A 1 83 ? 3.984 9.680 6.178 1.00 90.38 83 HIS A O 1
ATOM 679 N N . GLY A 1 84 ? 3.032 8.008 5.080 1.00 92.31 84 GLY A N 1
ATOM 680 C CA . GLY A 1 84 ? 2.098 7.736 6.165 1.00 92.31 84 GLY A CA 1
ATOM 681 C C . GLY A 1 84 ? 0.964 6.821 5.759 1.00 92.31 84 GLY A C 1
ATOM 682 O O . GLY A 1 84 ? 0.833 6.415 4.603 1.00 92.31 84 GLY A O 1
ATOM 683 N N . PHE A 1 85 ? 0.123 6.485 6.724 1.00 95.00 85 PHE A N 1
ATOM 684 C CA . PHE A 1 85 ? -0.973 5.554 6.507 1.00 95.00 85 PHE A CA 1
ATOM 685 C C . PHE A 1 85 ? -2.158 5.845 7.423 1.00 95.00 85 PHE A C 1
ATOM 687 O O . PHE A 1 85 ? -2.079 6.628 8.367 1.00 95.00 85 PHE A O 1
ATOM 694 N N . PHE A 1 86 ? -3.276 5.202 7.117 1.00 96.19 86 PHE A N 1
ATOM 695 C CA . PHE A 1 86 ? -4.460 5.172 7.960 1.00 96.19 86 PHE A CA 1
ATOM 696 C C . PHE A 1 86 ? -4.843 3.724 8.248 1.00 96.19 86 PHE A C 1
ATOM 698 O O . PHE A 1 86 ? -4.852 2.895 7.337 1.00 96.19 86 PHE A O 1
ATOM 705 N N . LEU A 1 87 ? -5.210 3.445 9.500 1.00 96.88 87 LEU A N 1
ATOM 706 C CA . LEU A 1 87 ? -5.818 2.182 9.909 1.00 96.88 87 LEU A CA 1
ATOM 707 C C . LEU A 1 87 ? -7.258 2.414 10.352 1.00 96.88 87 LEU A C 1
ATOM 709 O O . LEU A 1 87 ? -7.526 3.223 11.243 1.00 96.88 87 LEU A O 1
ATOM 713 N N . SER A 1 88 ? -8.181 1.635 9.792 1.00 97.88 88 SER A N 1
ATOM 714 C CA . SER A 1 88 ? -9.496 1.446 10.420 1.00 97.88 88 SER A CA 1
ATOM 715 C C . SER A 1 88 ? -9.357 0.816 11.810 1.00 97.88 88 SER A C 1
ATOM 717 O O . SER A 1 88 ? -8.390 0.095 12.067 1.00 97.88 88 SER A O 1
ATOM 719 N N . ASP A 1 89 ? -10.351 1.001 12.681 1.00 97.56 89 ASP A N 1
ATOM 720 C CA . ASP A 1 89 ? -10.307 0.433 14.038 1.00 97.56 89 ASP A CA 1
ATOM 721 C C . ASP A 1 89 ? -10.175 -1.099 14.011 1.00 97.56 89 ASP A C 1
ATOM 723 O O . ASP A 1 89 ? -9.492 -1.692 14.845 1.00 97.56 89 ASP A O 1
ATOM 727 N N . LYS A 1 90 ? -10.782 -1.749 13.009 1.00 97.88 90 LYS A N 1
ATOM 728 C CA . LYS A 1 90 ? -10.723 -3.207 12.835 1.00 97.88 90 LYS A CA 1
ATOM 729 C C . LYS A 1 90 ? -9.385 -3.699 12.275 1.00 97.88 90 LYS A C 1
ATOM 731 O O . LYS A 1 90 ? -9.058 -4.865 12.465 1.00 97.88 90 LYS A O 1
ATOM 736 N N . ALA A 1 91 ? -8.607 -2.838 11.615 1.00 96.75 91 ALA A N 1
ATOM 737 C CA . ALA A 1 91 ? -7.279 -3.189 11.111 1.00 96.75 91 ALA A CA 1
ATOM 738 C C . ALA A 1 91 ? -6.214 -3.197 12.213 1.00 96.75 91 ALA A C 1
ATOM 740 O O . ALA A 1 91 ? -5.304 -4.019 12.157 1.00 96.75 91 ALA A O 1
ATOM 741 N N . ILE A 1 92 ? -6.338 -2.327 13.222 1.00 96.00 92 ILE A N 1
ATOM 742 C CA . ILE A 1 92 ? -5.366 -2.188 14.321 1.00 96.00 92 ILE A CA 1
ATOM 743 C C . ILE A 1 92 ? -4.983 -3.538 14.952 1.00 96.00 92 ILE A C 1
ATOM 745 O O . ILE A 1 92 ? -3.790 -3.839 14.980 1.00 96.00 92 ILE A O 1
ATOM 749 N N . PRO A 1 93 ? -5.924 -4.387 15.424 1.00 95.50 93 PRO A N 1
ATOM 750 C CA . PRO A 1 93 ? -5.553 -5.653 16.051 1.00 95.50 93 PRO A CA 1
ATOM 751 C C . PRO A 1 93 ? -4.862 -6.622 15.087 1.00 95.50 93 PRO A C 1
ATOM 753 O O . PRO A 1 93 ? -4.007 -7.375 15.533 1.00 95.50 93 PRO A O 1
ATOM 756 N N . ILE A 1 94 ? -5.190 -6.597 13.789 1.00 93.69 94 ILE A N 1
ATOM 757 C CA . ILE A 1 94 ? -4.539 -7.445 12.779 1.00 93.69 94 ILE A CA 1
ATOM 758 C C . ILE A 1 94 ? -3.104 -6.968 12.560 1.00 93.69 94 ILE A C 1
ATOM 760 O O . ILE A 1 94 ? -2.167 -7.757 12.673 1.00 93.69 94 ILE A O 1
ATOM 764 N N . VAL A 1 95 ? -2.925 -5.666 12.319 1.00 92.06 95 VAL A N 1
ATOM 765 C CA . VAL A 1 95 ? -1.606 -5.065 12.090 1.00 92.06 95 VAL A CA 1
ATOM 766 C C . VAL A 1 95 ? -0.698 -5.273 13.298 1.00 92.06 95 VAL A C 1
ATOM 768 O O . VAL A 1 95 ? 0.454 -5.658 13.125 1.00 92.06 95 VAL A O 1
ATOM 771 N N . ALA A 1 96 ? -1.228 -5.133 14.515 1.00 93.44 96 ALA A N 1
ATOM 772 C CA . ALA A 1 96 ? -0.467 -5.308 15.747 1.00 93.44 96 ALA A CA 1
ATOM 773 C C . ALA A 1 96 ? 0.131 -6.717 15.926 1.00 93.44 96 ALA A C 1
ATOM 775 O O . ALA A 1 96 ? 1.105 -6.863 16.660 1.00 93.44 96 ALA A O 1
ATOM 776 N N . THR A 1 97 ? -0.422 -7.749 15.270 1.00 91.12 97 THR A N 1
ATOM 777 C CA . THR A 1 97 ? 0.126 -9.118 15.355 1.00 91.12 97 THR A CA 1
ATOM 778 C C . THR A 1 97 ? 1.464 -9.282 14.643 1.00 91.12 97 THR A C 1
ATOM 780 O O . THR A 1 97 ? 2.267 -10.111 15.061 1.00 91.12 97 THR A O 1
ATOM 783 N N . ILE A 1 98 ? 1.704 -8.494 13.592 1.00 87.00 98 ILE A N 1
ATOM 784 C CA . ILE A 1 98 ? 2.921 -8.570 12.773 1.00 87.00 98 ILE A CA 1
ATOM 785 C C . ILE A 1 98 ? 3.814 -7.355 13.043 1.00 87.00 98 ILE A C 1
ATOM 787 O O . ILE A 1 98 ? 5.028 -7.487 13.150 1.00 87.00 98 ILE A O 1
ATOM 791 N N . LEU A 1 99 ? 3.213 -6.170 13.192 1.00 88.81 99 LEU A N 1
ATOM 792 C CA . LEU A 1 99 ? 3.888 -4.874 13.270 1.00 88.81 99 LEU A CA 1
ATOM 793 C C . LEU A 1 99 ? 3.305 -4.024 14.415 1.00 88.81 99 LEU A C 1
ATOM 795 O O . LEU A 1 99 ? 2.572 -3.060 14.172 1.00 88.81 99 LEU A O 1
ATOM 799 N N . PRO A 1 100 ? 3.603 -4.370 15.680 1.00 91.19 100 PRO A N 1
ATOM 800 C CA . PRO A 1 100 ? 3.014 -3.717 16.849 1.00 91.19 100 PRO A CA 1
ATOM 801 C C . PRO A 1 100 ? 3.305 -2.213 16.923 1.00 91.19 100 PRO A C 1
ATOM 803 O O . PRO A 1 100 ? 2.392 -1.446 17.214 1.00 91.19 100 PRO A O 1
ATOM 806 N N . GLU A 1 101 ? 4.522 -1.774 16.586 1.00 91.56 101 GLU A N 1
ATOM 807 C CA . GLU A 1 101 ? 4.886 -0.347 16.617 1.00 91.56 101 GLU A CA 1
ATOM 808 C C . GLU A 1 101 ? 4.086 0.475 15.595 1.00 91.56 101 GLU A C 1
ATOM 810 O O . GLU A 1 101 ? 3.602 1.564 15.897 1.00 91.56 101 GLU A O 1
ATOM 815 N N . VAL A 1 102 ? 3.863 -0.079 14.398 1.00 90.06 102 VAL A N 1
ATOM 816 C CA . VAL A 1 102 ? 3.045 0.561 13.354 1.00 90.06 102 VAL A CA 1
ATOM 817 C C . VAL A 1 102 ? 1.600 0.723 13.833 1.00 90.06 102 VAL A C 1
ATOM 819 O O . VAL A 1 102 ? 0.986 1.765 13.615 1.00 90.06 102 VAL A O 1
ATOM 822 N N . ALA A 1 103 ? 1.050 -0.287 14.512 1.00 93.69 103 ALA A N 1
ATOM 823 C CA . ALA A 1 103 ? -0.298 -0.212 15.065 1.00 93.69 103 ALA A CA 1
ATOM 824 C C . ALA A 1 103 ? -0.405 0.796 16.226 1.00 93.69 103 ALA A C 1
ATOM 826 O O . ALA A 1 103 ? -1.386 1.537 16.291 1.00 93.69 103 ALA A O 1
ATOM 827 N N . GLU A 1 104 ? 0.593 0.853 17.113 1.00 95.31 104 GLU A N 1
ATOM 828 C CA . GLU A 1 104 ? 0.639 1.781 18.253 1.00 95.31 104 GLU A CA 1
ATOM 829 C C . GLU A 1 104 ? 0.706 3.251 17.806 1.00 95.31 104 GLU A C 1
ATOM 831 O O . GLU A 1 104 ? 0.049 4.113 18.392 1.00 95.31 104 GLU A O 1
ATOM 836 N N . HIS A 1 105 ? 1.436 3.531 16.724 1.00 94.69 105 HIS A N 1
ATOM 837 C CA . HIS A 1 105 ? 1.660 4.883 16.204 1.00 94.69 105 HIS A CA 1
ATOM 838 C C . HIS A 1 105 ? 0.777 5.250 14.996 1.00 94.69 105 HIS A C 1
ATOM 840 O O . HIS A 1 105 ? 1.046 6.220 14.279 1.00 94.69 105 HIS A O 1
ATOM 846 N N . ALA A 1 106 ? -0.320 4.520 14.776 1.00 92.19 106 ALA A N 1
ATOM 847 C CA . ALA A 1 106 ? -1.226 4.736 13.644 1.00 92.19 106 ALA A CA 1
ATOM 848 C C . AL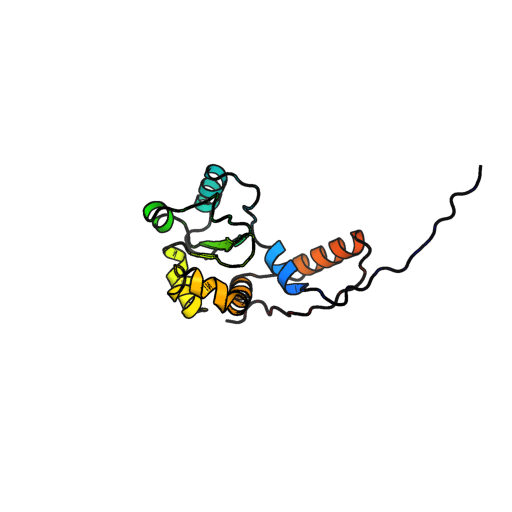A A 1 106 ? -1.850 6.146 13.597 1.00 92.19 106 ALA A C 1
ATOM 850 O O . ALA A 1 106 ? -2.209 6.623 12.522 1.00 92.19 106 ALA A O 1
ATOM 851 N N . ASP A 1 107 ? -1.947 6.819 14.745 1.00 93.12 107 ASP A N 1
ATOM 852 C CA . ASP A 1 107 ? -2.486 8.176 14.887 1.00 93.12 107 ASP A CA 1
ATOM 853 C C . ASP A 1 107 ? -1.407 9.231 15.219 1.00 93.12 107 ASP A C 1
ATOM 855 O O . ASP A 1 107 ? -1.740 10.342 15.634 1.00 93.12 107 ASP A O 1
ATOM 859 N N . ASP A 1 108 ? -0.117 8.913 15.034 1.00 95.25 108 ASP A N 1
ATOM 860 C CA . ASP A 1 108 ? 1.011 9.838 15.226 1.00 95.25 108 ASP A CA 1
ATOM 861 C C . ASP A 1 108 ? 1.698 10.170 13.882 1.00 95.25 108 ASP A C 1
ATOM 863 O O . ASP A 1 108 ? 2.658 9.505 13.482 1.00 95.25 108 ASP A O 1
ATOM 867 N N . PRO A 1 109 ? 1.260 11.232 13.172 1.00 92.19 109 PRO A N 1
ATOM 868 C CA . PRO A 1 109 ? 1.846 11.617 11.888 1.00 92.19 109 PRO A CA 1
ATOM 869 C C . PRO A 1 109 ? 3.333 11.964 11.972 1.00 92.19 109 PRO A C 1
ATOM 871 O O . PRO A 1 109 ? 4.059 11.833 10.991 1.00 92.19 109 PRO A O 1
ATOM 874 N N . ARG A 1 110 ? 3.804 12.432 13.136 1.00 94.62 110 ARG A N 1
ATOM 875 C CA . ARG A 1 110 ? 5.213 12.782 13.316 1.00 94.62 110 ARG A CA 1
ATOM 876 C C . ARG A 1 110 ? 6.059 11.525 13.425 1.00 94.62 110 ARG A C 1
ATOM 878 O O . ARG A 1 110 ? 7.146 11.488 12.856 1.00 94.62 110 ARG A O 1
ATOM 885 N N . TRP A 1 111 ? 5.577 10.523 14.155 1.00 94.94 111 TRP A N 1
ATOM 886 C CA . TRP A 1 111 ? 6.231 9.223 14.202 1.00 94.94 111 TRP A CA 1
ATOM 887 C C . TRP A 1 111 ? 6.295 8.603 12.808 1.00 94.94 111 TRP A C 1
ATOM 889 O O . TRP A 1 111 ? 7.368 8.156 12.407 1.00 94.94 111 TRP A O 1
ATOM 899 N N . GLN A 1 112 ? 5.191 8.665 12.053 1.00 93.69 112 GLN A N 1
ATOM 900 C CA . GLN A 1 112 ? 5.127 8.112 10.699 1.00 93.69 112 GLN A CA 1
ATOM 901 C C . GLN A 1 112 ? 6.163 8.736 9.761 1.00 93.69 112 GLN A C 1
ATOM 903 O O . GLN A 1 112 ? 6.879 8.016 9.075 1.00 93.69 112 GLN A O 1
ATOM 908 N N . GLU A 1 113 ? 6.310 10.061 9.786 1.00 91.75 113 GLU A N 1
ATOM 909 C CA . GLU A 1 113 ? 7.299 10.760 8.957 1.00 91.75 113 GLU A CA 1
ATOM 910 C C . GLU A 1 113 ? 8.751 10.400 9.324 1.00 91.75 113 GLU A C 1
ATOM 912 O O . GLU A 1 113 ? 9.631 10.383 8.468 1.00 91.75 113 GLU A O 1
ATOM 917 N N . ILE A 1 114 ? 9.024 10.112 10.599 1.00 93.62 114 ILE A N 1
ATOM 918 C CA . ILE A 1 114 ? 10.370 9.739 11.058 1.00 93.62 114 ILE A CA 1
ATOM 919 C C . ILE A 1 114 ? 10.709 8.286 10.684 1.00 93.62 114 ILE A C 1
ATOM 921 O O . ILE A 1 114 ? 11.876 7.998 10.424 1.00 93.62 114 ILE A O 1
ATOM 925 N N . HIS A 1 115 ? 9.706 7.405 10.613 1.00 90.12 115 HIS A N 1
ATOM 926 C CA . HIS A 1 115 ? 9.865 5.955 10.425 1.00 90.12 115 HIS A CA 1
ATOM 927 C C . HIS A 1 115 ? 9.329 5.463 9.068 1.00 90.12 115 HIS A C 1
ATOM 929 O O . HIS A 1 115 ? 8.765 4.373 8.942 1.00 90.12 115 HIS A O 1
ATOM 935 N N . VAL A 1 116 ? 9.468 6.284 8.021 1.00 86.25 116 VAL A N 1
ATOM 936 C CA . VAL A 1 116 ? 9.050 5.925 6.652 1.00 86.25 116 VAL A CA 1
ATOM 937 C C . VAL A 1 116 ? 9.675 4.602 6.166 1.00 86.25 116 VAL A C 1
ATOM 939 O O . VAL A 1 116 ? 8.939 3.793 5.595 1.00 86.25 116 VAL A O 1
ATOM 942 N N . PRO A 1 117 ? 10.975 4.308 6.387 1.00 81.44 117 PRO A N 1
ATOM 943 C CA . PRO A 1 117 ? 11.562 3.026 5.977 1.00 81.44 117 PRO A CA 1
ATOM 944 C C . PRO A 1 117 ? 10.889 1.796 6.613 1.00 81.44 117 PRO A C 1
ATOM 946 O O . PRO A 1 117 ? 10.651 0.785 5.943 1.00 81.44 117 PRO A O 1
ATOM 949 N N . GLU A 1 118 ? 10.543 1.877 7.896 1.00 81.12 118 GLU A N 1
ATOM 950 C CA . GLU A 1 118 ? 9.842 0.829 8.639 1.00 81.12 118 GLU A CA 1
ATOM 951 C C . GLU A 1 118 ? 8.417 0.648 8.103 1.00 81.12 118 GLU A C 1
ATOM 953 O O . GLU A 1 118 ? 7.952 -0.473 7.891 1.00 81.12 118 GLU A O 1
ATOM 958 N N . ILE A 1 119 ? 7.748 1.757 7.789 1.00 82.56 119 ILE A N 1
ATOM 959 C CA . ILE A 1 119 ? 6.421 1.767 7.170 1.00 82.56 119 ILE A CA 1
ATOM 960 C C . ILE A 1 119 ? 6.442 1.137 5.769 1.00 82.56 119 ILE A C 1
ATOM 962 O O . ILE A 1 119 ? 5.521 0.409 5.404 1.00 82.56 119 ILE A O 1
ATOM 966 N N . PHE A 1 120 ? 7.495 1.341 4.977 1.00 82.56 120 PHE A N 1
ATOM 967 C CA . PHE A 1 120 ? 7.608 0.697 3.661 1.00 82.56 120 PHE A CA 1
ATOM 968 C C . PHE A 1 120 ? 7.727 -0.820 3.788 1.00 82.56 120 PHE A C 1
ATOM 970 O O . PHE A 1 120 ? 7.085 -1.565 3.043 1.00 82.56 120 PHE A O 1
ATOM 977 N N . SER A 1 121 ? 8.496 -1.276 4.777 1.00 75.69 121 SER A N 1
ATOM 978 C CA . SER A 1 121 ? 8.571 -2.698 5.118 1.00 75.69 121 SER A CA 1
ATOM 979 C C . SER A 1 121 ? 7.190 -3.230 5.523 1.00 75.69 121 SER A C 1
ATOM 981 O O . SER A 1 121 ? 6.798 -4.319 5.103 1.00 75.69 121 SER A O 1
ATOM 983 N N . ALA A 1 122 ? 6.403 -2.423 6.244 1.00 77.50 122 ALA A N 1
ATOM 984 C CA . ALA A 1 122 ? 5.042 -2.764 6.647 1.00 77.50 122 ALA A CA 1
ATOM 985 C C . ALA A 1 122 ? 4.089 -2.999 5.470 1.00 77.50 122 ALA A C 1
ATOM 987 O O . ALA A 1 122 ? 3.322 -3.963 5.471 1.00 77.50 122 ALA A O 1
ATOM 988 N N . TYR A 1 123 ? 4.150 -2.148 4.444 1.00 82.81 123 TYR A N 1
ATOM 989 C CA . TYR A 1 123 ? 3.317 -2.293 3.246 1.00 82.81 123 TYR A CA 1
ATOM 990 C C . TYR A 1 123 ? 3.570 -3.616 2.524 1.00 82.81 123 TYR A C 1
ATOM 992 O O . TYR A 1 123 ? 2.645 -4.208 1.963 1.00 82.81 123 TYR A O 1
ATOM 1000 N N . CYS A 1 124 ? 4.810 -4.098 2.587 1.00 79.75 124 CYS A N 1
ATOM 1001 C CA . CYS A 1 124 ? 5.228 -5.349 1.972 1.00 79.75 124 CYS A CA 1
ATOM 1002 C C . CYS A 1 124 ? 4.867 -6.577 2.818 1.00 79.75 124 CYS A C 1
ATOM 1004 O O . CYS A 1 124 ? 4.629 -7.641 2.256 1.00 79.75 124 CYS A O 1
ATOM 1006 N N . ALA A 1 125 ? 4.783 -6.447 4.145 1.00 81.25 125 ALA A N 1
ATOM 1007 C CA . ALA A 1 125 ? 4.437 -7.560 5.034 1.00 81.25 125 ALA A CA 1
ATOM 1008 C C . ALA A 1 125 ? 2.997 -8.071 4.833 1.00 81.25 125 ALA A C 1
ATOM 1010 O O . ALA A 1 125 ? 2.741 -9.263 4.975 1.00 81.25 125 ALA A O 1
ATOM 1011 N N . PHE A 1 126 ? 2.068 -7.183 4.469 1.00 82.56 126 PHE A N 1
ATOM 1012 C CA . PHE A 1 126 ? 0.646 -7.510 4.282 1.00 82.56 126 PHE A CA 1
ATOM 1013 C C . PHE A 1 126 ? 0.212 -7.628 2.820 1.00 82.56 126 PHE A C 1
ATOM 1015 O O . PHE A 1 126 ? -0.974 -7.783 2.538 1.00 82.56 126 PHE A O 1
ATOM 1022 N N . SER A 1 127 ? 1.159 -7.545 1.891 1.00 81.94 127 SER A N 1
ATOM 1023 C CA . SER A 1 127 ? 0.874 -7.562 0.462 1.00 81.94 127 SER A CA 1
ATOM 1024 C C . SER A 1 127 ? 1.695 -8.632 -0.232 1.00 81.94 127 SER A C 1
ATOM 1026 O O . SER A 1 127 ? 2.749 -9.049 0.244 1.00 81.94 127 SER A O 1
ATOM 1028 N N . TYR A 1 128 ? 1.209 -9.079 -1.383 1.00 77.50 128 TYR A N 1
ATOM 1029 C CA . TYR A 1 128 ? 1.864 -10.122 -2.150 1.00 77.50 128 TYR A CA 1
ATOM 1030 C C . TYR A 1 128 ? 1.991 -9.717 -3.616 1.00 77.50 128 TYR A C 1
ATOM 1032 O O . TYR A 1 128 ? 1.085 -9.126 -4.208 1.00 77.50 128 TYR A O 1
ATOM 1040 N N . ALA A 1 129 ? 3.137 -10.067 -4.187 1.00 81.69 129 ALA A N 1
ATOM 1041 C CA . ALA A 1 129 ? 3.392 -10.055 -5.613 1.00 81.69 129 ALA A CA 1
ATOM 1042 C C . ALA A 1 129 ? 3.909 -11.441 -5.995 1.00 81.69 129 ALA A C 1
ATOM 1044 O O . ALA A 1 129 ? 4.935 -11.895 -5.483 1.00 81.69 129 ALA A O 1
ATOM 1045 N N . GLY A 1 130 ? 3.170 -12.123 -6.862 1.00 83.44 130 GLY A N 1
ATOM 1046 C CA . GLY A 1 130 ? 3.541 -13.415 -7.401 1.00 83.44 130 GLY A CA 1
ATOM 1047 C C . GLY A 1 130 ? 4.239 -13.281 -8.745 1.00 83.44 130 GLY A C 1
ATOM 1048 O O . GLY A 1 130 ? 4.510 -12.195 -9.257 1.00 83.44 130 GLY A O 1
ATOM 1049 N N . GLN A 1 131 ? 4.522 -14.432 -9.348 1.00 87.50 131 GLN A N 1
ATOM 1050 C CA . GLN A 1 131 ? 5.207 -14.503 -10.637 1.00 87.50 131 GLN A CA 1
ATOM 1051 C C . GLN A 1 131 ? 4.502 -13.687 -11.734 1.00 87.50 131 GLN A C 1
ATOM 1053 O O . GLN A 1 131 ? 5.173 -13.091 -12.572 1.00 87.50 131 GLN A O 1
ATOM 1058 N N . ASN A 1 132 ? 3.168 -13.647 -11.723 1.00 90.06 132 ASN A N 1
ATOM 1059 C CA . ASN A 1 132 ? 2.391 -12.941 -12.738 1.00 90.06 132 ASN A CA 1
ATOM 1060 C C . ASN A 1 132 ? 2.563 -11.423 -12.632 1.00 90.06 132 ASN A C 1
ATOM 1062 O O . ASN A 1 132 ? 2.724 -10.757 -13.650 1.00 90.06 132 ASN A O 1
ATOM 1066 N N . GLU A 1 133 ? 2.562 -10.878 -11.416 1.00 90.44 133 GLU A N 1
ATOM 1067 C CA . GLU A 1 133 ? 2.745 -9.448 -11.176 1.00 90.44 133 GLU A CA 1
ATOM 1068 C C . GLU A 1 133 ? 4.163 -9.016 -11.566 1.00 90.44 133 GLU A C 1
ATOM 1070 O O . GLU A 1 133 ? 4.338 -8.004 -12.243 1.00 90.44 133 GLU A O 1
ATOM 1075 N N . PHE A 1 134 ? 5.174 -9.824 -11.224 1.00 90.00 134 PHE A N 1
ATOM 1076 C CA . PHE A 1 134 ? 6.552 -9.577 -11.657 1.00 90.00 134 PHE A CA 1
ATOM 1077 C C . PHE A 1 134 ? 6.697 -9.646 -13.180 1.00 90.00 134 PHE A C 1
ATOM 1079 O O . PHE A 1 134 ? 7.372 -8.804 -13.768 1.00 90.00 134 PHE A O 1
ATOM 1086 N N . GLN A 1 135 ? 6.041 -10.607 -13.837 1.00 91.75 135 GLN A N 1
ATOM 1087 C CA . GLN A 1 135 ? 6.051 -10.687 -15.298 1.00 91.75 135 GLN A CA 1
ATOM 1088 C C . GLN A 1 135 ? 5.405 -9.447 -15.926 1.00 91.75 135 GLN A C 1
ATOM 1090 O O . GLN A 1 135 ? 5.972 -8.869 -16.847 1.00 91.75 135 GLN A O 1
ATOM 1095 N N . ALA A 1 136 ? 4.272 -8.986 -15.388 1.00 92.44 136 ALA A N 1
ATOM 1096 C CA . ALA A 1 136 ? 3.610 -7.775 -15.862 1.00 92.44 136 ALA A CA 1
ATOM 1097 C C . ALA A 1 136 ? 4.496 -6.524 -15.712 1.00 92.44 136 ALA A C 1
ATOM 1099 O O . ALA A 1 136 ? 4.484 -5.660 -16.592 1.00 92.44 136 ALA A O 1
ATOM 1100 N N . LEU A 1 137 ? 5.292 -6.429 -14.637 1.00 92.75 137 LEU A N 1
ATOM 1101 C CA . LEU A 1 137 ? 6.289 -5.367 -14.490 1.00 92.75 137 LEU A CA 1
ATOM 1102 C C . LEU A 1 137 ? 7.341 -5.438 -15.606 1.00 92.75 137 LEU A C 1
ATOM 1104 O O . LEU A 1 137 ? 7.604 -4.422 -16.248 1.00 92.75 137 LEU A O 1
ATOM 1108 N N . LEU A 1 138 ? 7.934 -6.613 -15.838 1.00 92.50 138 LEU A N 1
ATOM 1109 C CA . LEU A 1 138 ? 8.976 -6.796 -16.855 1.00 92.50 138 LEU A CA 1
ATOM 1110 C C . LEU A 1 138 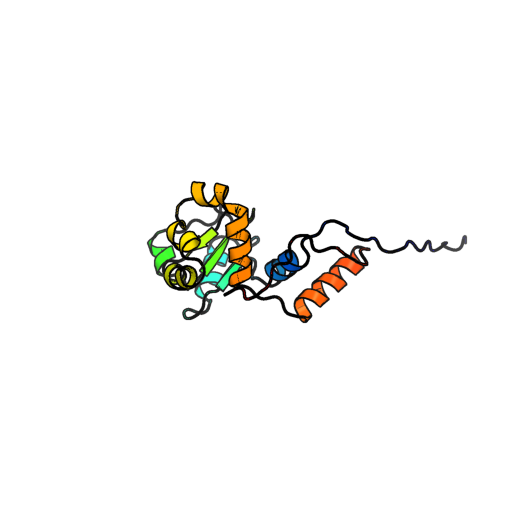? 8.460 -6.478 -18.264 1.00 92.50 138 LEU A C 1
ATOM 1112 O O . LEU A 1 138 ? 9.110 -5.725 -18.988 1.00 92.50 138 LEU A O 1
ATOM 1116 N N . ASP A 1 139 ? 7.265 -6.961 -18.611 1.00 94.75 139 ASP A N 1
ATOM 1117 C CA . ASP A 1 139 ? 6.610 -6.648 -19.885 1.00 94.75 139 ASP A CA 1
ATOM 1118 C C . ASP A 1 139 ? 6.404 -5.126 -20.024 1.00 94.75 139 ASP A C 1
ATOM 1120 O O . ASP A 1 139 ? 6.667 -4.530 -21.070 1.00 94.75 139 ASP A O 1
ATOM 1124 N N . GLY A 1 140 ? 5.984 -4.462 -18.941 1.00 94.81 140 GLY A N 1
ATOM 1125 C CA . GLY A 1 140 ? 5.812 -3.012 -18.894 1.00 94.81 140 GLY A CA 1
ATOM 1126 C C . GLY A 1 140 ? 7.117 -2.229 -19.071 1.00 94.81 140 GLY A C 1
ATOM 1127 O O . GLY A 1 140 ? 7.128 -1.218 -19.778 1.00 94.81 140 GLY A O 1
ATOM 1128 N N . LEU A 1 141 ? 8.215 -2.684 -18.467 1.00 94.88 141 LEU A N 1
ATOM 1129 C CA . LEU A 1 141 ? 9.546 -2.092 -18.632 1.00 94.88 141 LEU A CA 1
ATOM 1130 C C . LEU A 1 141 ? 10.039 -2.225 -20.078 1.00 94.88 141 LEU A C 1
ATOM 1132 O O . LEU A 1 141 ? 10.525 -1.248 -20.654 1.00 94.88 141 LEU A O 1
ATOM 1136 N N . GLU A 1 142 ? 9.826 -3.381 -20.707 1.00 95.38 142 GLU A N 1
ATOM 1137 C CA . GLU A 1 142 ? 10.244 -3.613 -22.091 1.00 95.38 142 GLU A CA 1
ATOM 1138 C C . GLU A 1 142 ? 9.530 -2.662 -23.064 1.00 95.38 142 GLU A C 1
ATOM 1140 O O . GLU A 1 142 ? 10.175 -2.071 -23.934 1.00 95.38 142 GLU A O 1
ATOM 1145 N N . THR A 1 143 ? 8.229 -2.397 -22.865 1.00 95.62 143 THR A N 1
ATOM 1146 C CA . THR A 1 143 ? 7.494 -1.401 -23.679 1.00 95.62 143 THR A CA 1
ATOM 1147 C C . THR A 1 143 ? 8.029 0.028 -23.538 1.00 95.62 143 THR A C 1
ATOM 1149 O O . THR A 1 143 ? 7.814 0.859 -24.423 1.00 95.62 143 THR A O 1
ATOM 1152 N N . GLN A 1 144 ? 8.752 0.315 -22.453 1.00 95.19 144 GLN A N 1
ATOM 1153 C CA . GLN A 1 144 ? 9.422 1.592 -22.193 1.00 95.19 144 GLN A CA 1
ATOM 1154 C C . GLN A 1 144 ? 10.878 1.605 -22.687 1.00 95.19 144 GLN A C 1
ATOM 1156 O O . GLN A 1 144 ? 11.579 2.603 -22.525 1.00 95.19 144 GLN A O 1
ATOM 1161 N N . GLY A 1 145 ? 11.335 0.520 -23.316 1.00 96.12 145 GLY A N 1
ATOM 1162 C CA . GLY A 1 145 ? 12.703 0.368 -23.799 1.00 96.12 145 GLY A CA 1
ATOM 1163 C C . GLY A 1 145 ? 13.696 -0.071 -22.722 1.00 96.12 145 GLY A C 1
ATOM 1164 O O . GLY A 1 145 ? 14.898 0.067 -22.938 1.00 96.12 145 GLY A O 1
ATOM 1165 N N . ILE A 1 146 ? 13.229 -0.586 -21.580 1.00 96.88 146 ILE A N 1
ATOM 1166 C CA . ILE A 1 146 ? 14.059 -1.092 -20.480 1.00 96.88 146 ILE A CA 1
ATOM 1167 C C . ILE A 1 146 ? 14.038 -2.621 -20.521 1.00 96.88 146 ILE A C 1
ATOM 1169 O O . ILE A 1 146 ? 13.001 -3.239 -20.325 1.00 96.88 146 ILE A O 1
ATOM 1173 N N . GLY A 1 147 ? 15.186 -3.241 -20.784 1.00 96.00 147 GLY A N 1
ATOM 1174 C CA . GLY A 1 147 ? 15.295 -4.699 -20.925 1.00 96.00 147 GLY A CA 1
ATOM 1175 C C . GLY A 1 147 ? 15.738 -5.412 -19.652 1.00 96.00 147 GLY A C 1
ATOM 1176 O O . GLY A 1 147 ? 15.692 -6.635 -19.579 1.00 96.00 147 GLY A O 1
ATOM 1177 N N . SER A 1 148 ? 16.230 -4.668 -18.662 1.00 94.56 148 SER A N 1
ATOM 1178 C CA . SER A 1 148 ? 16.650 -5.209 -17.368 1.00 94.56 148 SER A CA 1
ATOM 1179 C C . SER A 1 148 ? 16.710 -4.106 -16.317 1.00 94.56 148 SER A C 1
ATOM 1181 O O . SER A 1 148 ? 16.877 -2.933 -16.653 1.00 94.56 148 SER A O 1
ATOM 1183 N N . THR A 1 149 ? 16.587 -4.496 -15.052 1.00 94.38 149 THR A N 1
ATOM 1184 C CA . THR A 1 149 ? 16.626 -3.582 -13.914 1.00 94.38 149 THR A CA 1
ATOM 1185 C C . THR A 1 149 ? 17.275 -4.249 -12.710 1.00 94.38 149 THR A C 1
ATOM 1187 O O . THR A 1 149 ? 17.053 -5.437 -12.474 1.00 94.38 149 THR A O 1
ATOM 1190 N N . ASP A 1 150 ? 18.027 -3.475 -11.939 1.00 92.56 150 ASP A N 1
ATOM 1191 C CA . ASP A 1 150 ? 18.443 -3.846 -10.591 1.00 92.56 150 ASP A CA 1
ATOM 1192 C C . ASP A 1 150 ? 17.305 -3.583 -9.596 1.00 92.56 150 ASP A C 1
ATOM 1194 O O . ASP A 1 150 ? 16.467 -2.702 -9.810 1.00 92.56 150 ASP A O 1
ATOM 1198 N N . ASP A 1 151 ? 17.278 -4.345 -8.502 1.00 88.81 151 ASP A N 1
ATOM 1199 C CA . ASP A 1 151 ? 16.362 -4.124 -7.384 1.00 88.81 151 ASP A CA 1
ATOM 1200 C C . ASP A 1 151 ? 17.146 -3.750 -6.125 1.00 88.81 151 ASP A C 1
ATOM 1202 O O . ASP A 1 151 ? 17.806 -4.578 -5.494 1.00 88.81 151 ASP A O 1
ATOM 1206 N N . MET A 1 152 ? 17.077 -2.470 -5.776 1.00 85.00 152 MET A N 1
ATOM 1207 C CA . MET A 1 152 ? 17.820 -1.868 -4.674 1.00 85.00 152 MET A CA 1
ATOM 1208 C C . MET A 1 152 ? 17.125 -2.026 -3.323 1.00 85.00 152 MET A C 1
ATOM 1210 O O . MET A 1 152 ? 17.713 -1.699 -2.292 1.00 85.00 152 MET A O 1
ATOM 1214 N N . ALA A 1 153 ? 15.885 -2.514 -3.305 1.00 73.31 153 ALA A N 1
ATOM 1215 C CA . ALA A 1 153 ? 15.159 -2.807 -2.080 1.00 73.31 153 ALA A CA 1
ATOM 1216 C C . ALA A 1 153 ? 14.357 -4.089 -2.277 1.00 73.31 153 ALA A C 1
ATOM 1218 O O . ALA A 1 153 ? 13.157 -4.025 -2.516 1.00 73.31 153 ALA A O 1
ATOM 1219 N N . VAL A 1 154 ? 15.028 -5.243 -2.166 1.00 64.94 154 VAL A N 1
ATOM 1220 C CA . VAL A 1 154 ? 14.356 -6.547 -2.204 1.00 64.94 154 VAL A CA 1
ATOM 1221 C C . VAL A 1 154 ? 13.365 -6.616 -1.046 1.00 64.94 154 VAL A C 1
ATOM 1223 O O . VAL A 1 154 ? 13.719 -6.905 0.098 1.00 64.94 154 VAL A O 1
ATOM 1226 N N . CYS A 1 155 ? 12.109 -6.330 -1.352 1.00 64.75 155 CYS A N 1
ATOM 1227 C CA . CYS A 1 155 ? 11.000 -6.513 -0.444 1.00 64.75 155 CYS A CA 1
ATOM 1228 C C . CYS A 1 155 ? 10.656 -7.999 -0.460 1.00 64.75 155 CYS A C 1
ATOM 1230 O O . CYS A 1 155 ? 10.076 -8.481 -1.428 1.00 64.75 155 CYS A O 1
ATOM 1232 N N . THR A 1 156 ? 11.034 -8.739 0.582 1.00 55.78 156 THR A N 1
ATOM 1233 C CA . THR A 1 156 ? 10.644 -10.148 0.727 1.00 55.78 156 THR A CA 1
ATOM 1234 C C . THR A 1 156 ? 9.165 -10.204 1.128 1.00 55.78 156 THR A C 1
ATOM 1236 O O . THR A 1 156 ? 8.848 -9.836 2.264 1.00 55.78 156 THR A O 1
ATOM 1239 N N . PRO A 1 157 ? 8.242 -10.639 0.247 1.00 51.81 157 PRO A N 1
ATOM 1240 C CA . PRO A 1 157 ? 6.839 -10.790 0.615 1.00 51.81 157 PRO A CA 1
ATOM 1241 C C . PRO A 1 157 ? 6.726 -11.876 1.689 1.00 51.81 157 PRO A C 1
ATOM 1243 O O . PRO A 1 157 ? 7.361 -12.926 1.571 1.00 51.81 157 PRO A O 1
ATOM 1246 N N . GLY A 1 158 ? 5.923 -11.645 2.727 1.00 49.06 158 GLY A N 1
ATOM 1247 C CA . GLY A 1 158 ? 5.704 -12.644 3.776 1.00 49.06 158 GLY A CA 1
ATOM 1248 C C . GLY A 1 158 ? 6.829 -12.769 4.807 1.00 49.06 158 GLY A C 1
ATOM 1249 O O . GLY A 1 158 ? 7.016 -13.847 5.364 1.00 49.06 158 GLY A O 1
ATOM 1250 N N . LEU A 1 159 ? 7.562 -11.688 5.100 1.00 40.06 159 LEU A N 1
ATOM 1251 C CA . LEU A 1 159 ? 8.270 -11.576 6.381 1.00 40.06 159 LEU A CA 1
ATOM 1252 C C . LEU A 1 159 ? 7.253 -11.317 7.507 1.00 40.06 159 LEU A C 1
ATOM 1254 O O . LEU A 1 159 ? 7.087 -10.194 7.980 1.00 40.06 159 LEU A O 1
ATOM 1258 N N . ALA A 1 160 ? 6.573 -12.397 7.887 1.00 39.00 160 ALA A N 1
ATOM 1259 C CA . ALA A 1 160 ? 6.001 -12.652 9.201 1.00 39.00 160 ALA A CA 1
ATOM 1260 C C . ALA A 1 160 ? 6.353 -14.097 9.579 1.00 39.00 160 ALA A C 1
ATOM 1262 O O . ALA A 1 160 ? 6.084 -14.999 8.750 1.00 39.00 160 ALA A O 1
#

Sequence (160 aa):
MKSKQIIELPLLHDNHSHASLYTILSSMPDISNLKRQQCIDFLMQLPHDELTVIRGWRTTELTFTSQERSILPPVLLINYSLHGFFLSDKAIPIVATILPEVAEHADDPRWQEIHVPEIFSAYCAFSYAGQNEFQALLDGLETQGIGSTDDMAVCTPGLA

Foldseek 3Di:
DDDPDDDDDAFDEAADDQLQLVLQLVPAAECQPPAQVRVLVVQQPDDQPDEGEHENDDCVRHDDDLVSLANTRFYWYQHNVNLAIATRPNVLVVLCVQPVPCSVCNPPSVVSNVPSVVSSLSSQARTDGDPVSSVVSCVVSVVVRHNYYDNPDPNDRNPD